Protein AF-A0A9X9A5S4-F1 (afdb_monomer_lite)

Foldseek 3Di:
DDDDQDDDDPDDDDVVSNQVVVDDPPDPDDDDDDDDDDQDDPRDGDPDDDDDDD

Radius of gyration: 15.5 Å; chains: 1; bounding box: 42×19×39 Å

Structure (mmCIF, N/CA/C/O backbone):
data_AF-A0A9X9A5S4-F1
#
_entry.id   AF-A0A9X9A5S4-F1
#
loop_
_atom_site.group_PDB
_atom_site.id
_atom_site.type_symbol
_atom_site.label_atom_id
_atom_site.label_alt_id
_atom_site.label_comp_id
_atom_site.label_asym_id
_atom_site.label_entity_id
_atom_site.label_seq_id
_atom_site.pdbx_PDB_ins_code
_atom_site.Cartn_x
_atom_site.Cartn_y
_atom_site.Cartn_z
_atom_site.occupancy
_atom_site.B_iso_or_equiv
_atom_site.auth_seq_id
_atom_site.auth_comp_id
_atom_site.auth_asym_id
_atom_site.auth_atom_id
_atom_site.pdbx_PDB_model_num
ATOM 1 N N . MET A 1 1 ? -24.256 6.131 7.091 1.00 57.25 1 MET A N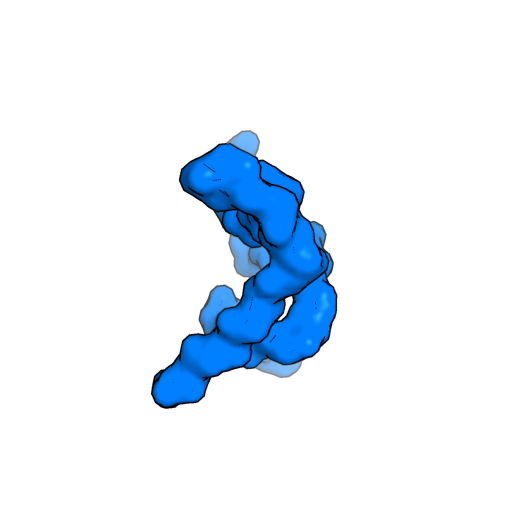 1
ATOM 2 C CA . MET A 1 1 ? -23.821 5.228 6.007 1.00 57.25 1 MET A CA 1
ATOM 3 C C . MET A 1 1 ? -22.813 4.273 6.602 1.00 57.25 1 MET A C 1
ATOM 5 O O . MET A 1 1 ? -22.023 4.706 7.432 1.00 57.25 1 MET A O 1
ATOM 9 N N . GLU A 1 2 ? -22.918 2.994 6.269 1.00 78.38 2 GLU A N 1
ATOM 10 C CA . GLU A 1 2 ? -22.004 1.961 6.756 1.00 78.38 2 GLU A CA 1
ATOM 11 C C . GLU A 1 2 ? -20.607 2.187 6.160 1.00 78.38 2 GLU A C 1
ATOM 13 O O . GLU A 1 2 ? -20.480 2.618 5.013 1.00 78.38 2 GLU A O 1
ATOM 18 N N . GLN A 1 3 ? -19.561 1.986 6.958 1.00 84.44 3 GLN A N 1
ATOM 19 C CA . GLN A 1 3 ? -18.190 2.256 6.536 1.00 84.44 3 GLN A CA 1
ATOM 20 C C . GLN A 1 3 ? -17.647 1.071 5.733 1.00 84.44 3 GLN A C 1
ATOM 22 O O . GLN A 1 3 ? -17.564 -0.043 6.245 1.00 84.44 3 GLN A O 1
ATOM 27 N N . VAL A 1 4 ? -17.238 1.313 4.486 1.00 93.62 4 VAL A N 1
ATOM 28 C CA . VAL A 1 4 ? -16.604 0.291 3.641 1.00 93.62 4 VAL A CA 1
ATOM 29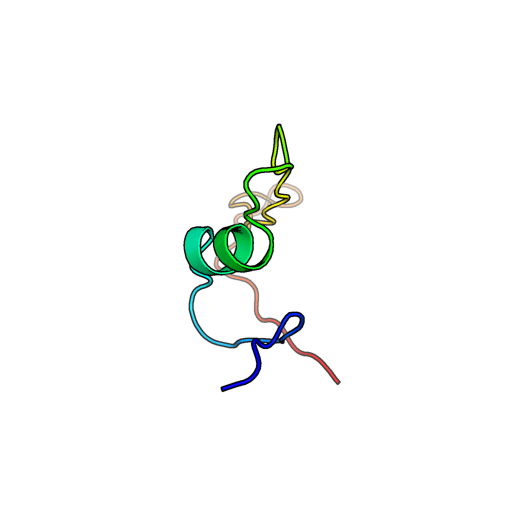 C C . VAL A 1 4 ? -15.179 0.042 4.137 1.00 93.62 4 VAL A C 1
ATOM 31 O O . VAL A 1 4 ? -14.339 0.942 4.094 1.00 93.62 4 VAL A O 1
ATOM 34 N N . LEU A 1 5 ? -14.898 -1.167 4.630 1.00 95.31 5 LEU A N 1
ATOM 35 C CA . LEU A 1 5 ? -13.579 -1.541 5.168 1.00 95.31 5 LEU A CA 1
ATOM 36 C C . LEU A 1 5 ? -12.616 -2.086 4.106 1.00 95.31 5 LEU A C 1
ATOM 38 O O . LEU A 1 5 ? -11.403 -1.988 4.280 1.00 95.31 5 LEU A O 1
ATOM 42 N N . PHE A 1 6 ? -13.149 -2.637 3.015 1.00 96.25 6 PHE A N 1
ATOM 43 C CA . PHE A 1 6 ? -12.378 -3.275 1.952 1.00 96.25 6 PHE A CA 1
ATOM 44 C C . PHE A 1 6 ? -12.905 -2.814 0.601 1.00 96.25 6 PHE A C 1
ATOM 46 O O . PHE A 1 6 ? -14.101 -2.922 0.338 1.00 96.25 6 PHE A O 1
ATOM 53 N N . GLU A 1 7 ? -12.016 -2.304 -0.241 1.00 95.81 7 GLU A N 1
ATOM 54 C CA . GLU A 1 7 ? -12.370 -1.757 -1.545 1.00 95.81 7 GLU A CA 1
ATOM 55 C C . GLU A 1 7 ? -11.179 -1.815 -2.503 1.00 95.81 7 GLU A C 1
ATOM 57 O O . GLU A 1 7 ? -10.020 -1.800 -2.081 1.00 95.81 7 GLU A O 1
ATOM 62 N N . ILE A 1 8 ? -11.491 -1.878 -3.795 1.00 97.06 8 ILE A N 1
ATOM 63 C CA . ILE A 1 8 ? -10.550 -1.663 -4.892 1.00 97.06 8 ILE A CA 1
ATOM 64 C C . ILE A 1 8 ? -10.922 -0.313 -5.495 1.00 97.06 8 ILE A C 1
ATOM 66 O O . ILE A 1 8 ? -12.091 -0.081 -5.797 1.00 97.06 8 ILE A O 1
ATOM 70 N N . VAL A 1 9 ? -9.941 0.573 -5.642 1.00 96.81 9 VAL A N 1
ATOM 71 C CA . VAL A 1 9 ? -10.145 1.938 -6.136 1.00 96.81 9 VAL A CA 1
ATOM 72 C C . VAL A 1 9 ? -9.224 2.224 -7.314 1.00 96.81 9 VAL A C 1
ATOM 74 O O . VAL A 1 9 ? -8.124 1.682 -7.403 1.00 96.81 9 VAL A O 1
ATOM 77 N N . ASP A 1 10 ? -9.677 3.095 -8.204 1.00 97.50 10 ASP A N 1
ATOM 78 C CA . ASP A 1 10 ? -8.954 3.604 -9.376 1.00 97.50 10 ASP A CA 1
ATOM 79 C C . ASP A 1 10 ? -8.457 5.052 -9.187 1.00 97.50 10 ASP A C 1
ATOM 81 O O . ASP A 1 10 ? -7.836 5.641 -10.071 1.00 97.50 10 ASP A O 1
ATOM 85 N N . ASN A 1 11 ? -8.716 5.625 -8.013 1.00 96.50 11 ASN A N 1
ATOM 86 C CA . ASN A 1 11 ? -8.334 6.970 -7.609 1.00 96.50 11 ASN A CA 1
ATOM 87 C C . ASN A 1 11 ? -7.225 6.936 -6.537 1.00 96.50 11 ASN A C 1
ATOM 89 O O . ASN A 1 11 ? -6.989 5.896 -5.915 1.00 96.50 11 ASN A O 1
ATOM 93 N N . PRO A 1 12 ? -6.494 8.051 -6.325 1.00 97.50 12 PRO A N 1
ATOM 94 C CA . PRO A 1 12 ? -5.420 8.101 -5.338 1.00 97.50 12 PRO A CA 1
ATOM 95 C C . PRO A 1 12 ? -5.898 7.754 -3.923 1.00 97.50 12 PRO A C 1
ATOM 97 O O . PRO A 1 12 ? -6.844 8.346 -3.415 1.00 97.50 12 PRO A O 1
ATOM 100 N N . ILE A 1 13 ? -5.187 6.843 -3.258 1.00 97.12 13 ILE A N 1
ATOM 101 C CA . ILE A 1 13 ? -5.508 6.419 -1.891 1.00 97.12 13 ILE A CA 1
ATOM 102 C C . ILE A 1 13 ? -5.041 7.483 -0.892 1.00 97.12 13 ILE A C 1
ATOM 104 O O . ILE A 1 13 ? -3.843 7.766 -0.781 1.00 97.12 13 ILE A O 1
ATOM 108 N N . LEU A 1 14 ? -5.974 8.015 -0.102 1.00 96.69 14 LEU A N 1
ATOM 109 C CA . LEU A 1 14 ? -5.672 8.857 1.052 1.00 96.69 14 LEU A CA 1
ATOM 110 C C . LEU A 1 14 ? -5.442 7.975 2.284 1.00 96.69 14 LEU A C 1
ATOM 112 O O . LEU A 1 14 ? -6.368 7.411 2.860 1.00 96.69 14 LEU A O 1
ATOM 116 N N . VAL A 1 15 ? -4.179 7.853 2.702 1.00 96.44 15 VAL A N 1
ATOM 117 C CA . VAL A 1 15 ? -3.766 6.979 3.820 1.00 96.44 15 VAL A CA 1
ATOM 118 C C . VAL A 1 15 ? -4.554 7.268 5.099 1.00 96.44 15 VAL A C 1
ATOM 120 O O . VAL A 1 15 ? -4.943 6.339 5.804 1.00 96.44 15 VAL A O 1
ATOM 123 N N . GLU A 1 16 ? -4.810 8.547 5.378 1.00 96.50 16 GLU A N 1
ATOM 124 C CA . GLU A 1 16 ? -5.541 8.986 6.566 1.00 96.50 16 GLU A CA 1
ATOM 125 C C . GLU A 1 16 ? -6.976 8.442 6.600 1.00 96.50 16 GLU A C 1
ATOM 127 O O . GLU A 1 16 ? -7.433 7.979 7.647 1.00 96.50 16 GLU A O 1
ATOM 132 N N . GLU A 1 17 ? -7.664 8.415 5.454 1.00 95.75 17 GLU A N 1
ATOM 133 C CA . GLU A 1 17 ? -9.019 7.868 5.358 1.00 95.75 17 GLU A CA 1
ATOM 134 C C . GLU A 1 17 ? -9.047 6.394 5.752 1.00 95.75 17 GLU A C 1
ATOM 136 O O . GLU A 1 17 ? -9.953 5.976 6.470 1.00 95.75 17 GLU A O 1
ATOM 141 N N . VAL A 1 18 ? -8.030 5.623 5.351 1.00 96.50 18 VAL A N 1
ATOM 142 C CA . VAL A 1 18 ? -7.889 4.199 5.690 1.00 96.50 18 VAL A CA 1
ATOM 143 C C . VAL A 1 18 ? -7.564 4.013 7.173 1.00 96.50 18 VAL A C 1
ATOM 145 O O . VAL A 1 18 ? -8.204 3.202 7.844 1.00 96.50 18 VAL A O 1
ATOM 148 N N . THR A 1 19 ? -6.607 4.768 7.720 1.00 97.31 19 THR A N 1
ATOM 149 C CA . THR A 1 19 ? -6.239 4.650 9.142 1.00 97.31 19 THR A CA 1
ATOM 150 C C . THR A 1 19 ? -7.369 5.077 10.073 1.00 97.31 19 THR A C 1
ATOM 152 O O . THR A 1 19 ? -7.560 4.467 11.126 1.00 97.31 19 THR A O 1
ATOM 155 N N . ASN A 1 20 ? -8.174 6.062 9.669 1.00 96.31 20 ASN A N 1
ATOM 156 C CA . ASN A 1 20 ? -9.322 6.528 10.442 1.00 96.31 20 ASN A CA 1
ATOM 157 C C . ASN A 1 20 ? -10.439 5.481 10.534 1.00 96.31 20 ASN A C 1
ATOM 159 O O . ASN A 1 20 ? -11.187 5.494 11.511 1.00 96.31 20 ASN A O 1
ATOM 163 N N . LYS A 1 21 ? -10.520 4.523 9.595 1.00 96.19 21 LYS A N 1
ATOM 164 C CA . LYS A 1 21 ? -11.465 3.391 9.692 1.00 96.19 21 LYS A CA 1
ATOM 165 C C . LYS A 1 21 ? -11.184 2.476 10.887 1.00 96.19 21 LYS A C 1
ATOM 167 O O . LYS A 1 21 ? -12.081 1.781 11.350 1.00 96.19 21 LYS A O 1
ATOM 172 N N . VAL A 1 22 ? -9.948 2.464 11.392 1.00 95.88 22 VAL A N 1
ATOM 173 C CA . VAL A 1 22 ? -9.514 1.580 12.490 1.00 95.88 22 VAL A CA 1
ATOM 174 C C . V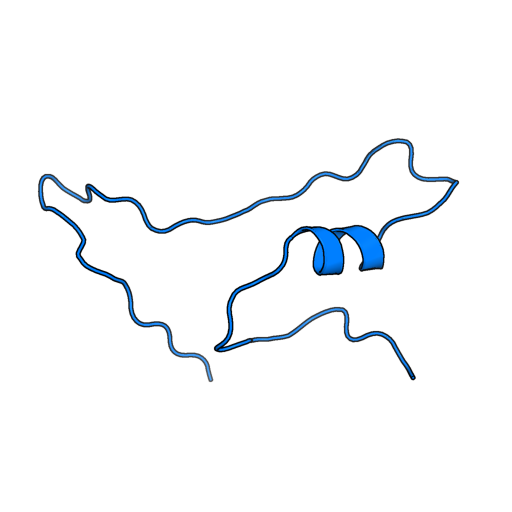AL A 1 22 ? -9.078 2.335 13.749 1.00 95.88 22 VAL A C 1
ATOM 176 O O . VAL A 1 22 ? -8.679 1.712 14.737 1.00 95.88 22 VAL A O 1
ATOM 179 N N . ALA A 1 23 ? -9.164 3.667 13.743 1.00 96.25 23 ALA A N 1
ATOM 180 C CA . ALA A 1 23 ? -8.829 4.500 14.887 1.00 96.25 23 ALA A CA 1
ATOM 181 C C . ALA A 1 23 ? -9.853 4.327 16.017 1.00 96.25 23 ALA A C 1
ATOM 183 O O . ALA A 1 23 ? -11.058 4.480 15.826 1.00 96.25 23 ALA A O 1
ATOM 184 N N . ARG A 1 24 ? -9.366 4.011 17.220 1.00 96.56 24 ARG A N 1
ATOM 185 C CA . ARG A 1 24 ? -10.194 3.789 18.414 1.00 96.56 24 ARG A CA 1
ATOM 186 C C . ARG A 1 24 ? -9.434 4.193 19.671 1.00 96.56 24 ARG A C 1
ATOM 188 O O . ARG A 1 24 ? -8.212 4.070 19.712 1.00 96.56 24 ARG A O 1
ATOM 195 N N . ARG A 1 25 ? -10.146 4.666 20.698 1.00 96.50 25 ARG A N 1
ATOM 196 C CA . ARG A 1 25 ? -9.539 5.189 21.940 1.00 96.50 25 ARG A CA 1
ATOM 197 C C . ARG A 1 25 ? -8.752 4.123 22.706 1.00 96.50 25 ARG A C 1
ATOM 199 O O . ARG A 1 25 ? -7.842 4.457 23.454 1.00 96.50 25 ARG A O 1
ATOM 206 N N . GLU A 1 26 ? -9.107 2.859 22.516 1.00 97.50 26 GLU A N 1
ATOM 207 C CA . GLU A 1 26 ? -8.510 1.695 23.166 1.00 97.50 26 GLU A CA 1
ATOM 208 C C . GLU A 1 26 ? -7.267 1.177 22.421 1.00 97.50 26 GLU A C 1
ATOM 210 O O . GLU A 1 26 ? -6.528 0.350 22.955 1.00 97.50 26 GLU A O 1
ATOM 215 N N . ALA A 1 27 ? -7.022 1.627 21.184 1.00 96.38 27 ALA A N 1
ATOM 216 C CA . ALA A 1 27 ? -5.839 1.243 20.424 1.00 96.38 27 ALA A CA 1
ATOM 217 C C . ALA A 1 27 ? -4.668 2.164 20.771 1.00 96.38 27 ALA A C 1
ATOM 219 O O . ALA A 1 27 ? -4.691 3.353 20.472 1.00 96.38 27 ALA A O 1
ATOM 220 N N . GLY A 1 28 ? -3.608 1.594 21.349 1.00 97.06 28 GLY A N 1
ATOM 221 C CA . GLY A 1 28 ? -2.368 2.328 21.621 1.00 97.06 28 GLY A CA 1
ATOM 222 C C . GLY A 1 28 ? -1.512 2.603 20.379 1.00 97.06 28 GLY A C 1
ATOM 223 O O . GLY A 1 28 ? -0.606 3.428 20.441 1.00 97.06 28 GLY A O 1
ATOM 224 N N . ALA A 1 29 ? -1.771 1.915 19.262 1.00 97.38 29 ALA A N 1
ATOM 225 C CA . ALA A 1 29 ? -1.069 2.109 17.997 1.00 97.38 29 ALA A CA 1
ATOM 226 C C . ALA A 1 29 ? -1.901 1.605 16.808 1.00 97.38 29 ALA A C 1
ATOM 228 O O . ALA A 1 29 ? -2.732 0.705 16.951 1.00 97.38 29 ALA A O 1
ATOM 229 N N . ILE A 1 30 ? -1.613 2.156 15.627 1.00 97.81 30 ILE A N 1
ATOM 230 C CA . ILE A 1 30 ? -2.065 1.663 14.323 1.00 97.81 30 ILE A CA 1
ATOM 231 C C . ILE A 1 30 ? -0.811 1.386 13.496 1.00 97.81 30 ILE A C 1
ATOM 233 O O . ILE A 1 30 ? 0.104 2.208 13.451 1.00 97.81 30 ILE A O 1
ATOM 237 N N . THR A 1 31 ? -0.757 0.226 12.850 1.00 98.00 31 THR A N 1
ATOM 238 C CA . THR A 1 31 ? 0.326 -0.133 11.932 1.00 98.00 31 THR A CA 1
ATOM 239 C C . THR A 1 31 ? -0.229 -0.187 10.520 1.00 98.00 31 THR A C 1
ATOM 241 O O . THR A 1 31 ? -1.169 -0.932 10.255 1.00 98.00 31 THR A O 1
ATOM 244 N N . THR A 1 32 ? 0.377 0.581 9.618 1.00 97.81 32 THR A N 1
ATOM 245 C CA . THR A 1 32 ? -0.054 0.690 8.222 1.00 97.81 32 THR A CA 1
ATOM 246 C C . THR A 1 32 ? 1.060 0.217 7.301 1.00 97.81 32 THR A C 1
ATOM 248 O O . THR A 1 32 ? 2.214 0.615 7.458 1.00 97.81 32 THR A O 1
ATOM 251 N N . PHE A 1 33 ? 0.711 -0.607 6.316 1.00 98.19 33 PHE A N 1
ATOM 252 C CA . PHE A 1 33 ? 1.593 -0.965 5.211 1.00 98.19 33 PHE A CA 1
ATOM 253 C C . PHE A 1 33 ? 1.167 -0.205 3.954 1.00 98.19 33 PHE A C 1
ATOM 255 O O . PHE A 1 33 ? -0.002 -0.247 3.577 1.00 98.19 33 PHE A O 1
ATOM 262 N N . ILE A 1 34 ? 2.111 0.477 3.304 1.00 98.00 34 ILE A N 1
ATOM 263 C CA . ILE A 1 34 ? 1.867 1.257 2.086 1.00 98.00 34 ILE A CA 1
ATOM 264 C C . ILE A 1 34 ? 2.809 0.742 1.000 1.00 98.00 34 ILE A C 1
ATOM 266 O O . ILE A 1 34 ? 4.026 0.906 1.092 1.00 98.00 34 ILE A O 1
ATOM 270 N N . GLY A 1 35 ? 2.244 0.118 -0.032 1.00 97.06 35 GLY A N 1
ATOM 271 C CA . GLY A 1 35 ? 2.986 -0.277 -1.224 1.00 97.06 35 GLY A CA 1
ATOM 272 C C . GLY A 1 35 ? 3.043 0.873 -2.225 1.00 97.06 35 GLY A C 1
ATOM 273 O O . GLY A 1 35 ? 2.005 1.324 -2.694 1.00 97.06 35 GLY A O 1
ATOM 274 N N . THR A 1 36 ? 4.243 1.336 -2.574 1.00 96.50 36 THR A N 1
ATOM 275 C CA . THR A 1 36 ? 4.450 2.365 -3.604 1.00 96.50 36 THR A CA 1
ATOM 276 C C . THR A 1 36 ? 5.190 1.799 -4.813 1.00 96.50 36 THR A C 1
ATOM 278 O O . THR A 1 36 ? 5.980 0.854 -4.707 1.00 96.50 36 THR A O 1
ATOM 281 N N . VAL A 1 37 ? 4.943 2.381 -5.989 1.00 96.88 37 VAL A N 1
ATOM 282 C CA . VAL A 1 37 ? 5.689 2.037 -7.205 1.00 96.88 37 VAL A CA 1
ATOM 283 C C . VAL A 1 37 ? 7.126 2.535 -7.062 1.00 96.88 37 VAL A C 1
ATOM 285 O O . VAL A 1 37 ? 7.369 3.707 -6.786 1.00 96.88 37 VAL A O 1
ATOM 288 N N . ARG A 1 38 ? 8.097 1.639 -7.261 1.00 97.19 38 ARG A N 1
ATOM 289 C CA . ARG A 1 38 ? 9.527 1.977 -7.221 1.00 97.19 38 ARG A CA 1
ATOM 290 C C . ARG A 1 38 ? 10.012 2.453 -8.587 1.00 97.19 38 ARG A C 1
ATOM 292 O O . ARG A 1 38 ? 9.698 1.833 -9.604 1.00 97.19 38 ARG A O 1
ATOM 299 N N . GLU A 1 39 ? 10.870 3.471 -8.597 1.00 97.44 39 GLU A N 1
ATOM 300 C CA . GLU A 1 39 ? 11.464 3.997 -9.833 1.00 97.44 39 GLU A CA 1
ATOM 301 C C . GLU A 1 39 ? 12.383 2.985 -10.535 1.00 97.44 39 GLU A C 1
ATOM 303 O O . GLU A 1 39 ? 12.408 2.941 -11.759 1.00 97.44 39 GLU A O 1
ATOM 308 N N . LEU A 1 40 ? 13.127 2.152 -9.797 1.00 96.44 40 LEU A N 1
ATOM 309 C CA . LEU A 1 40 ? 14.073 1.193 -10.376 1.00 96.44 40 LEU A CA 1
ATOM 310 C C . LEU A 1 40 ? 13.650 -0.249 -10.094 1.00 96.44 40 LEU A C 1
ATOM 312 O O . LEU A 1 40 ? 13.556 -0.673 -8.939 1.00 96.44 40 LEU A O 1
ATOM 316 N N . THR A 1 41 ? 13.485 -1.032 -11.159 1.00 94.94 41 THR A N 1
ATOM 317 C CA . THR A 1 41 ? 13.196 -2.467 -11.077 1.00 94.94 41 THR A CA 1
ATOM 318 C C . THR A 1 41 ? 14.126 -3.232 -12.009 1.00 94.94 41 THR A C 1
ATOM 320 O O . THR A 1 41 ? 14.165 -2.977 -13.209 1.00 94.94 41 THR A O 1
ATOM 323 N N . LYS A 1 42 ? 14.897 -4.185 -11.462 1.00 95.06 42 LYS A N 1
ATOM 324 C CA . LYS A 1 42 ? 15.839 -5.031 -12.227 1.00 95.06 42 LYS A CA 1
ATOM 325 C C . LYS A 1 42 ? 16.780 -4.220 -13.144 1.00 95.06 42 LYS A C 1
ATOM 327 O O . LYS A 1 42 ? 17.024 -4.600 -14.284 1.00 95.06 42 LYS A O 1
ATOM 332 N N . GLY A 1 43 ? 17.275 -3.079 -12.658 1.00 96.38 43 GLY A N 1
ATOM 333 C CA . GLY A 1 43 ? 18.200 -2.212 -13.401 1.00 96.38 43 GLY A CA 1
ATOM 334 C C . GLY A 1 43 ? 17.562 -1.355 -14.502 1.00 96.38 43 GLY A C 1
ATOM 335 O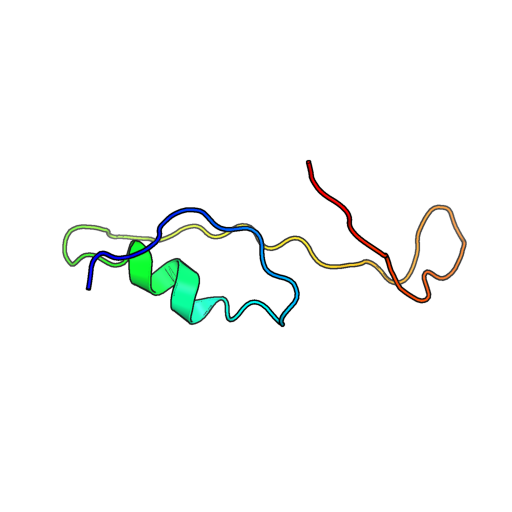 O . GLY A 1 43 ? 18.289 -0.693 -15.234 1.00 96.38 43 GLY A O 1
ATOM 336 N N . LYS A 1 44 ? 16.228 -1.338 -14.628 1.00 96.94 44 LYS A N 1
ATOM 337 C CA . LYS A 1 44 ? 15.492 -0.488 -15.578 1.00 96.94 44 LYS A CA 1
ATOM 338 C C . LYS A 1 44 ? 14.575 0.489 -14.848 1.00 96.94 44 LYS A C 1
ATOM 340 O O . LYS A 1 44 ? 14.039 0.160 -13.788 1.00 96.94 44 LYS A O 1
ATOM 345 N N . ARG A 1 45 ? 14.389 1.676 -15.433 1.00 97.75 45 ARG A N 1
ATOM 346 C CA . ARG A 1 45 ? 13.480 2.704 -14.915 1.00 97.75 45 ARG A CA 1
ATOM 347 C C . ARG A 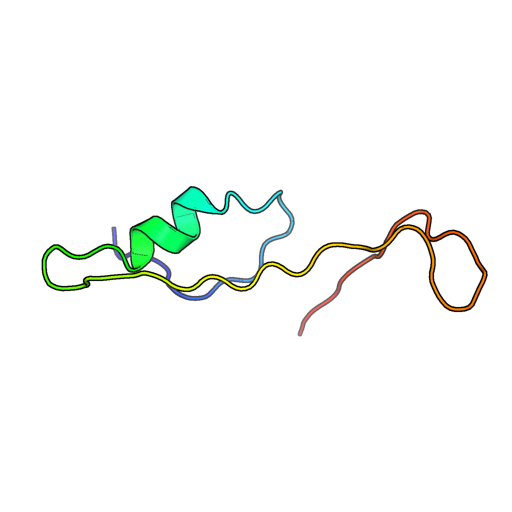1 45 ? 12.024 2.323 -15.196 1.00 97.75 45 ARG A C 1
ATOM 349 O O . ARG A 1 45 ? 11.663 2.102 -16.350 1.00 97.75 45 ARG A O 1
ATOM 356 N N . THR A 1 46 ? 11.211 2.259 -14.150 1.00 97.69 46 THR A N 1
ATOM 357 C CA . THR A 1 46 ? 9.753 2.121 -14.202 1.00 97.69 46 THR A CA 1
ATOM 358 C C . THR A 1 46 ? 9.141 3.484 -14.526 1.00 97.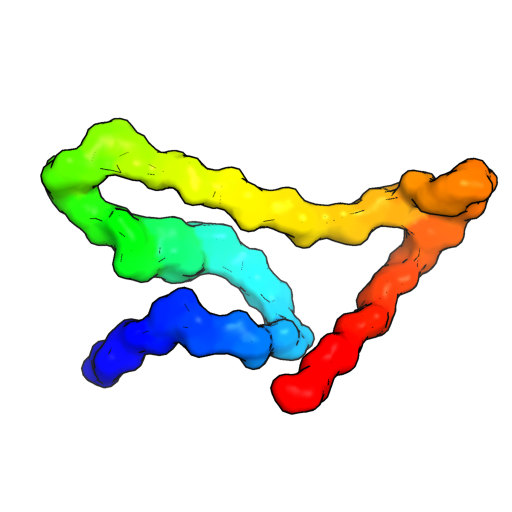69 46 THR A C 1
ATOM 360 O O . THR A 1 46 ? 9.443 4.457 -13.839 1.00 97.69 46 THR A O 1
ATOM 363 N N . LEU A 1 47 ? 8.283 3.567 -15.548 1.00 96.94 47 LEU A N 1
ATOM 364 C CA . LEU A 1 47 ? 7.538 4.798 -15.854 1.00 96.94 47 LEU A CA 1
ATOM 365 C C . LEU A 1 47 ? 6.233 4.870 -15.049 1.00 96.94 47 LEU A C 1
ATOM 367 O O . LEU A 1 47 ? 5.988 5.853 -14.361 1.00 96.94 47 LEU A O 1
ATOM 371 N N . HIS A 1 48 ? 5.436 3.804 -15.101 1.00 96.62 48 HIS A N 1
ATOM 372 C CA . HIS A 1 48 ? 4.251 3.584 -14.273 1.00 96.62 48 HIS A CA 1
ATOM 373 C C . HIS A 1 48 ? 3.948 2.078 -14.203 1.00 96.62 48 HIS A C 1
ATOM 375 O O . HIS A 1 48 ? 4.599 1.280 -14.883 1.00 96.62 48 HIS A O 1
ATOM 381 N N . LEU A 1 49 ? 2.969 1.703 -13.378 1.00 97.56 49 LEU A N 1
ATOM 382 C CA . LEU A 1 49 ? 2.338 0.383 -13.385 1.00 97.56 49 LEU A CA 1
ATOM 383 C C . LEU A 1 49 ? 0.844 0.561 -13.655 1.00 97.56 49 LEU A C 1
ATOM 385 O O . LEU A 1 49 ? 0.246 1.520 -13.171 1.00 97.56 49 LEU A O 1
ATOM 389 N N . GLU A 1 50 ? 0.269 -0.350 -14.428 1.00 97.62 50 GLU A N 1
ATOM 390 C CA . GLU A 1 50 ? -1.178 -0.486 -14.606 1.00 97.62 50 GLU A CA 1
ATOM 391 C C . GLU A 1 50 ? -1.651 -1.683 -13.778 1.00 97.62 50 GLU A C 1
ATOM 393 O O . GLU A 1 50 ? -0.942 -2.688 -13.673 1.00 97.62 50 GLU A O 1
ATOM 398 N N . TYR A 1 51 ? -2.814 -1.546 -13.144 1.00 97.81 51 TYR A N 1
ATOM 399 C CA . TYR A 1 51 ? -3.378 -2.536 -12.229 1.00 97.81 51 TYR A CA 1
ATOM 400 C C . TYR A 1 51 ? -4.763 -2.969 -12.720 1.00 97.81 51 TYR A C 1
ATOM 402 O O . TYR A 1 51 ? -5.554 -2.135 -13.149 1.00 97.81 51 TYR A O 1
ATOM 410 N N . GLU A 1 52 ? -5.057 -4.264 -12.607 1.00 97.56 52 GLU A N 1
ATOM 411 C CA . GLU A 1 52 ? -6.345 -4.885 -12.944 1.00 97.56 52 GLU A CA 1
ATOM 412 C C . GLU A 1 52 ? -6.776 -5.835 -11.810 1.00 97.56 52 GLU A C 1
ATOM 414 O O . GLU A 1 52 ? -5.928 -6.351 -11.074 1.00 97.56 52 GLU A O 1
ATOM 419 N N . ALA A 1 53 ? -8.083 -6.078 -11.667 1.00 96.88 53 ALA A N 1
ATOM 420 C CA . ALA A 1 53 ? -8.666 -7.010 -10.695 1.00 96.88 53 ALA A CA 1
ATOM 421 C C . ALA A 1 53 ? -9.935 -7.687 -11.262 1.00 96.88 53 ALA A C 1
ATOM 423 O O . ALA A 1 53 ? -10.602 -7.098 -12.111 1.00 96.88 53 ALA A O 1
ATOM 424 N N . TYR A 1 54 ? -10.243 -8.911 -10.801 1.00 92.19 54 TYR A N 1
ATOM 425 C CA . TYR A 1 54 ? -11.459 -9.682 -11.135 1.00 92.19 54 TYR A CA 1
ATOM 426 C C . TYR A 1 54 ? -12.532 -9.527 -10.057 1.00 92.19 54 TYR A C 1
ATOM 428 O O . TYR A 1 54 ? -12.156 -9.604 -8.863 1.00 92.19 54 TYR A O 1
#

Sequence (54 aa):
MEQVLFEIVDNPILVEEVTNKVARREAGAITTFIGTVRELTKGKRTLHLEYEAY

pLDDT: mean 95.41, std 6.1, range [57.25, 98.19]

Organism: Bacillus cereus (NCBI:txid1396)

Secondary structure (DSSP, 8-state):
-----S---SS---HHHHHHTT--TT-S----------SEETTEE---------

InterPro domains:
  IPR003448 Molybdopterin biosynthesis MoaE [PF02391] (9-54)
  IPR036563 Molybdopterin biosynthesis MoaE subunit superfamily [G3DSA:3.90.1170.40] (3-54)
  IPR036563 Molybdopterin biosynthesis MoaE subunit superfamily [SSF54690] (5-54)